Protein AF-A0AAW1TLX9-F1 (afdb_monomer_lite)

Foldseek 3Di:
DVVVVVVVVVLVVCQQVQLVVQLVVLLVVLVVQLQVQCVVVVHGPPPDDVVVLVVDVSSVVSVVSSVVSNVVSVVSNVDGD

pLDDT: mean 87.55, std 12.63, range [53.06, 97.94]

Radius of gyration: 18.97 Å; chains: 1; bounding box: 40×18×56 Å

Structure (mmCIF, N/CA/C/O backbone):
data_AF-A0AAW1TLX9-F1
#
_entry.id   AF-A0AAW1TLX9-F1
#
loop_
_atom_site.group_PDB
_atom_site.id
_atom_site.type_symbol
_atom_site.label_atom_id
_atom_site.label_alt_id
_atom_site.label_comp_id
_atom_site.label_asym_id
_atom_site.label_entity_id
_atom_site.label_seq_id
_atom_site.pdbx_PDB_ins_code
_atom_site.Cartn_x
_atom_site.Cartn_y
_atom_site.Cartn_z
_atom_site.occupancy
_atom_site.B_iso_or_equiv
_atom_site.auth_seq_id
_atom_site.auth_comp_id
_atom_site.auth_asym_id
_atom_site.auth_atom_id
_atom_site.pdbx_PDB_model_num
ATOM 1 N N . MET A 1 1 ? 24.539 -6.514 -40.484 1.00 53.06 1 MET A N 1
ATOM 2 C CA . MET A 1 1 ? 24.400 -5.322 -39.617 1.00 53.06 1 MET A CA 1
ATOM 3 C C . MET A 1 1 ? 22.947 -5.000 -39.243 1.00 53.06 1 MET A C 1
ATOM 5 O O . MET A 1 1 ? 22.730 -4.614 -38.113 1.00 53.06 1 MET A O 1
ATOM 9 N N . VAL A 1 2 ? 21.939 -5.221 -40.105 1.00 57.41 2 VAL A N 1
ATOM 10 C CA . VAL A 1 2 ? 20.516 -4.922 -39.784 1.00 57.41 2 VAL A CA 1
ATOM 11 C C . VAL A 1 2 ? 19.883 -5.883 -38.752 1.00 57.41 2 VAL A C 1
ATOM 13 O O . VAL A 1 2 ? 18.992 -5.486 -38.003 1.00 57.41 2 VAL A O 1
ATOM 16 N N . LEU A 1 3 ? 20.338 -7.142 -38.693 1.00 58.06 3 LEU A N 1
ATOM 17 C CA . LEU A 1 3 ? 19.800 -8.162 -37.776 1.00 58.06 3 LEU A CA 1
ATOM 18 C C . LEU A 1 3 ? 20.234 -7.929 -36.316 1.00 58.06 3 LEU A C 1
ATOM 20 O O . LEU A 1 3 ? 19.398 -7.956 -35.419 1.00 58.06 3 LEU A O 1
ATOM 24 N N . GLU A 1 4 ? 21.512 -7.598 -36.114 1.00 64.19 4 GLU A N 1
ATOM 25 C CA . GLU A 1 4 ? 22.100 -7.223 -34.819 1.00 64.19 4 GLU A CA 1
ATOM 26 C C . GLU A 1 4 ? 21.353 -6.026 -34.201 1.00 64.19 4 GLU A C 1
ATOM 28 O O . GLU A 1 4 ? 20.940 -6.071 -33.047 1.00 64.19 4 GLU A O 1
ATOM 33 N N . THR A 1 5 ? 21.057 -4.992 -35.003 1.00 65.12 5 THR A N 1
ATOM 34 C CA . THR A 1 5 ? 20.332 -3.794 -34.546 1.00 65.12 5 THR A CA 1
ATOM 35 C C . THR A 1 5 ? 18.902 -4.093 -34.081 1.00 65.12 5 THR A C 1
ATOM 37 O O . THR A 1 5 ? 18.436 -3.481 -33.120 1.00 65.12 5 THR A O 1
ATOM 40 N N . LYS A 1 6 ? 18.190 -5.045 -34.707 1.00 65.62 6 LYS A N 1
ATOM 41 C CA . LYS A 1 6 ? 16.841 -5.448 -34.258 1.00 65.62 6 LYS A CA 1
ATOM 42 C C . LYS A 1 6 ? 16.871 -6.192 -32.922 1.00 65.62 6 LYS A C 1
ATOM 44 O O . LYS A 1 6 ? 15.994 -5.967 -32.091 1.00 65.62 6 LYS A O 1
ATOM 49 N N . ILE A 1 7 ? 17.873 -7.043 -32.714 1.00 75.56 7 ILE A N 1
ATOM 50 C CA . ILE A 1 7 ? 18.046 -7.815 -31.479 1.00 75.56 7 ILE A CA 1
ATOM 51 C C . ILE A 1 7 ? 18.393 -6.882 -30.313 1.00 75.56 7 ILE A C 1
ATOM 53 O O . ILE A 1 7 ? 17.781 -6.990 -29.254 1.00 75.56 7 ILE A O 1
ATOM 57 N N . THR A 1 8 ? 19.288 -5.908 -30.496 1.00 74.62 8 THR A N 1
ATOM 58 C CA . THR A 1 8 ? 19.610 -4.920 -29.448 1.00 74.62 8 THR A CA 1
ATOM 59 C C . THR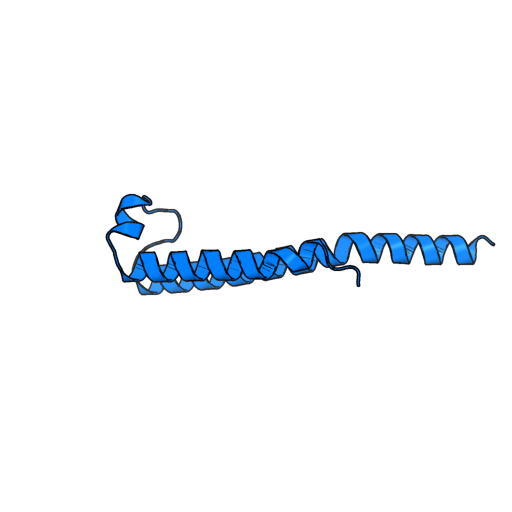 A 1 8 ? 18.400 -4.054 -29.077 1.00 74.62 8 THR A C 1
ATOM 61 O O . THR A 1 8 ? 18.167 -3.788 -27.902 1.00 74.62 8 THR A O 1
ATOM 64 N N . CYS A 1 9 ? 17.579 -3.661 -30.059 1.00 64.62 9 CYS A N 1
ATOM 65 C CA . CYS A 1 9 ? 16.352 -2.900 -29.807 1.00 64.62 9 CYS A CA 1
ATOM 66 C C . CYS A 1 9 ? 15.333 -3.701 -28.976 1.00 64.62 9 CYS A C 1
ATOM 68 O O . CYS A 1 9 ? 14.703 -3.154 -28.074 1.00 64.62 9 CYS A O 1
ATOM 70 N N . LEU A 1 10 ? 15.192 -5.004 -29.249 1.00 72.00 10 LEU A N 1
ATOM 71 C CA . LEU A 1 10 ? 14.303 -5.891 -28.496 1.00 72.00 10 LEU A CA 1
ATOM 72 C C . LEU A 1 10 ? 14.743 -6.047 -27.030 1.00 72.00 10 LEU A C 1
ATOM 74 O O . LEU A 1 10 ? 13.887 -5.988 -26.153 1.00 72.00 10 LEU A O 1
ATOM 78 N N . HIS A 1 11 ? 16.048 -6.164 -26.760 1.00 70.69 11 HIS A N 1
ATOM 79 C CA . HIS A 1 11 ? 16.583 -6.216 -25.392 1.00 70.69 11 HIS A CA 1
ATOM 80 C C . HIS A 1 11 ? 16.308 -4.920 -24.623 1.00 70.69 11 HIS A C 1
ATOM 82 O O . HIS A 1 11 ? 15.705 -4.97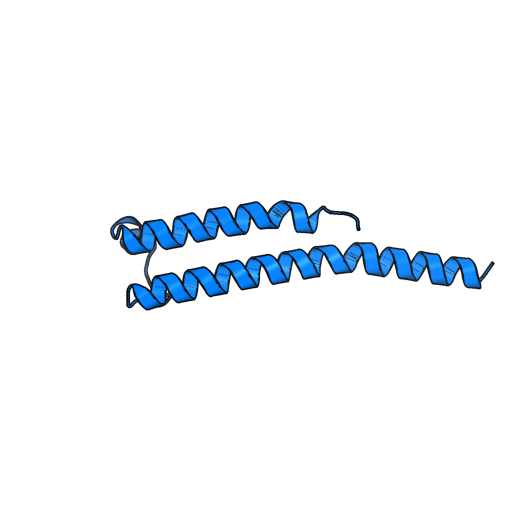2 -23.559 1.00 70.69 11 HIS A O 1
ATOM 88 N N . ILE A 1 12 ? 16.580 -3.753 -25.222 1.00 70.69 12 ILE A N 1
ATOM 89 C CA . ILE A 1 12 ? 16.272 -2.443 -24.614 1.00 70.69 12 ILE A CA 1
ATOM 90 C C . ILE A 1 12 ? 14.780 -2.321 -24.262 1.00 70.69 12 ILE A C 1
ATOM 92 O O . ILE A 1 12 ? 14.409 -1.783 -23.219 1.00 70.69 12 ILE A O 1
ATOM 96 N N . PHE A 1 13 ? 13.888 -2.828 -25.117 1.00 70.44 13 PHE A N 1
ATOM 97 C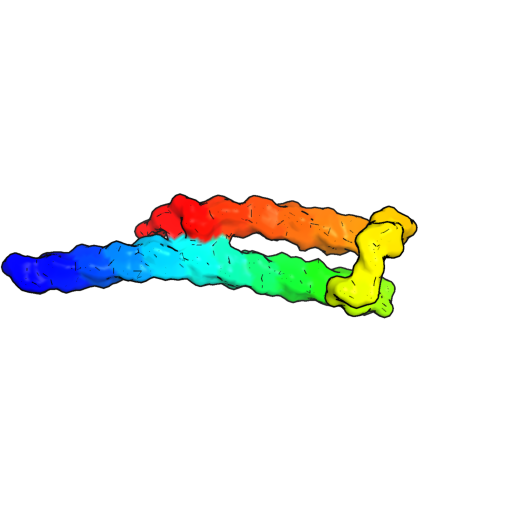 CA . PHE A 1 13 ? 12.453 -2.801 -24.842 1.00 70.44 13 PHE A CA 1
ATOM 98 C C . PHE A 1 13 ? 12.008 -3.754 -23.729 1.00 70.44 13 PHE A C 1
ATOM 100 O O . PHE A 1 13 ? 10.977 -3.469 -23.111 1.00 70.44 13 PHE A O 1
ATOM 107 N N . ILE A 1 14 ? 12.721 -4.860 -23.518 1.00 73.56 14 ILE A N 1
ATOM 108 C CA . ILE A 1 14 ? 12.461 -5.839 -22.458 1.00 73.56 14 ILE A CA 1
ATOM 109 C C . ILE A 1 14 ? 12.998 -5.306 -21.121 1.00 73.56 14 ILE A C 1
ATOM 111 O O . ILE A 1 14 ? 12.234 -5.263 -20.156 1.00 73.56 14 ILE A O 1
ATOM 115 N N . ASP A 1 15 ? 14.226 -4.781 -21.110 1.00 69.88 15 ASP A N 1
ATOM 116 C CA . ASP A 1 15 ? 14.883 -4.148 -19.957 1.00 69.88 15 ASP A CA 1
ATOM 117 C C . ASP A 1 15 ? 14.049 -3.028 -19.329 1.00 69.88 15 ASP A C 1
ATOM 119 O O . ASP A 1 15 ? 13.966 -2.912 -18.112 1.00 69.88 15 ASP A O 1
ATOM 123 N N . ILE A 1 16 ? 13.388 -2.201 -20.147 1.00 70.81 16 ILE A N 1
ATOM 124 C CA . ILE A 1 16 ? 12.600 -1.073 -19.627 1.00 70.81 16 ILE A CA 1
ATOM 125 C C . ILE A 1 16 ? 11.224 -1.527 -19.126 1.00 70.81 16 ILE A C 1
ATOM 127 O O . ILE A 1 16 ? 10.714 -0.989 -18.148 1.00 70.81 16 ILE A O 1
ATOM 131 N N . LYS A 1 17 ? 10.567 -2.482 -19.796 1.00 75.06 17 LYS A N 1
ATOM 132 C CA . LYS A 1 17 ? 9.163 -2.822 -19.490 1.00 75.06 17 LYS A CA 1
ATOM 133 C C . LYS A 1 17 ? 9.014 -3.813 -18.342 1.00 75.06 17 LYS A C 1
ATOM 135 O O . LYS A 1 17 ? 8.058 -3.700 -17.576 1.00 75.06 17 LYS A O 1
ATOM 140 N N . MET A 1 18 ? 9.919 -4.781 -18.228 1.00 78.62 18 MET A N 1
ATOM 141 C CA . MET A 1 18 ? 9.836 -5.815 -17.199 1.00 78.62 18 MET A CA 1
ATOM 142 C C . MET A 1 18 ? 9.869 -5.277 -15.753 1.00 78.62 18 MET A C 1
ATOM 144 O O . MET A 1 18 ? 9.020 -5.717 -14.974 1.00 78.62 18 MET A O 1
ATOM 148 N N . PRO A 1 19 ? 10.738 -4.311 -15.379 1.00 84.38 19 PRO A N 1
ATOM 149 C CA . PRO A 1 19 ? 10.780 -3.782 -14.011 1.00 84.38 19 PRO A CA 1
ATOM 150 C C . PRO A 1 19 ? 9.505 -3.025 -13.615 1.00 84.38 19 PRO A C 1
ATOM 152 O O . PRO A 1 19 ? 9.051 -3.112 -12.475 1.00 84.38 19 PRO A O 1
ATOM 155 N N . LEU A 1 20 ? 8.854 -2.327 -14.557 1.00 86.50 20 LEU A N 1
ATOM 156 C CA . LEU A 1 20 ? 7.554 -1.705 -14.280 1.00 86.50 20 LEU A CA 1
ATOM 157 C C . LEU A 1 20 ? 6.465 -2.754 -14.044 1.00 86.50 20 LEU A C 1
ATOM 159 O O . LEU A 1 20 ? 5.608 -2.572 -13.17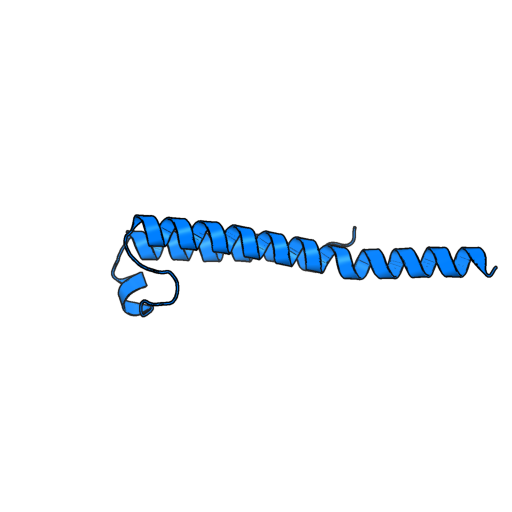8 1.00 86.50 20 LEU A O 1
ATOM 163 N N . LEU A 1 21 ? 6.493 -3.850 -14.805 1.00 88.62 21 LEU A N 1
ATOM 164 C CA . LEU A 1 21 ? 5.505 -4.916 -14.680 1.00 88.62 21 LEU A CA 1
ATOM 165 C C . LEU A 1 21 ? 5.634 -5.638 -13.334 1.00 88.62 21 LEU A C 1
ATOM 167 O O . LEU A 1 21 ? 4.635 -5.835 -12.644 1.00 88.62 21 LEU A O 1
ATOM 171 N N . THR A 1 22 ? 6.856 -5.980 -12.922 1.00 90.12 22 THR A N 1
ATOM 172 C CA . THR A 1 22 ? 7.119 -6.621 -11.625 1.00 90.12 22 THR A CA 1
ATOM 173 C C . THR A 1 22 ? 6.793 -5.692 -10.458 1.00 90.12 22 THR A C 1
ATOM 175 O O . THR A 1 22 ? 6.149 -6.126 -9.501 1.00 90.12 22 THR A O 1
ATOM 178 N N . TYR A 1 23 ? 7.143 -4.405 -10.552 1.00 92.00 23 TYR A N 1
ATOM 179 C CA . TYR A 1 23 ? 6.760 -3.396 -9.564 1.00 92.00 23 TYR A CA 1
ATOM 180 C C . TYR A 1 23 ? 5.234 -3.268 -9.426 1.00 92.00 23 TYR A C 1
ATOM 182 O O . TYR A 1 23 ? 4.703 -3.263 -8.313 1.00 92.00 23 TYR A O 1
ATOM 190 N N . GLY A 1 24 ? 4.509 -3.213 -10.548 1.00 92.25 24 GLY A N 1
ATOM 191 C CA . GLY A 1 24 ? 3.047 -3.145 -10.563 1.00 92.25 24 GLY A CA 1
ATOM 192 C C . GLY A 1 24 ? 2.385 -4.379 -9.947 1.00 92.25 24 GLY A C 1
ATOM 193 O O . GLY A 1 24 ? 1.485 -4.244 -9.119 1.00 92.25 24 GLY A O 1
ATOM 194 N N . ILE A 1 25 ? 2.858 -5.581 -10.291 1.00 95.06 25 ILE A N 1
ATOM 195 C CA . ILE A 1 25 ? 2.342 -6.842 -9.735 1.00 95.06 25 ILE A CA 1
ATOM 196 C C . ILE A 1 25 ? 2.592 -6.918 -8.223 1.00 95.06 25 ILE A C 1
ATOM 198 O O . ILE A 1 25 ? 1.690 -7.298 -7.476 1.00 95.06 25 ILE A O 1
ATOM 202 N N . CYS A 1 26 ? 3.778 -6.515 -7.759 1.00 96.44 26 CYS A N 1
ATOM 203 C CA . CYS A 1 26 ? 4.110 -6.485 -6.333 1.00 96.44 26 CYS A CA 1
ATOM 204 C C . CYS A 1 26 ? 3.151 -5.575 -5.551 1.00 96.44 26 CYS A C 1
ATOM 206 O O . CYS A 1 26 ? 2.561 -5.992 -4.554 1.00 96.44 26 CYS A O 1
ATOM 208 N N . GLN A 1 27 ? 2.910 -4.363 -6.057 1.00 96.75 27 GLN A N 1
ATOM 209 C CA . GLN A 1 27 ? 1.965 -3.429 -5.445 1.00 96.75 27 GLN A CA 1
ATOM 210 C C . GLN A 1 27 ? 0.528 -3.960 -5.446 1.00 96.75 27 GLN A C 1
ATOM 212 O O . GLN A 1 27 ? -0.157 -3.876 -4.427 1.00 96.75 27 GLN A O 1
ATOM 217 N N . ALA A 1 28 ? 0.080 -4.559 -6.552 1.00 97.31 28 ALA A N 1
ATOM 218 C CA . ALA A 1 28 ? -1.250 -5.155 -6.641 1.00 97.31 28 ALA A CA 1
ATOM 219 C C . ALA A 1 28 ? -1.439 -6.287 -5.616 1.00 97.31 28 ALA A C 1
ATOM 221 O O . ALA A 1 28 ? -2.489 -6.373 -4.978 1.00 97.31 28 ALA A O 1
ATOM 222 N N . ALA A 1 29 ? -0.413 -7.115 -5.404 1.00 97.00 29 ALA A N 1
ATOM 223 C CA . ALA A 1 29 ? -0.438 -8.157 -4.385 1.00 97.00 29 ALA A CA 1
ATOM 224 C C . ALA A 1 29 ? -0.523 -7.568 -2.965 1.00 97.00 29 ALA A C 1
ATOM 226 O O . ALA A 1 29 ? -1.380 -7.982 -2.184 1.00 97.00 29 ALA A O 1
ATOM 227 N N . CYS A 1 30 ? 0.290 -6.556 -2.641 1.00 97.94 30 CYS A N 1
ATOM 228 C CA . CYS A 1 30 ? 0.208 -5.856 -1.355 1.00 97.94 30 CYS A CA 1
ATOM 229 C C . CYS A 1 30 ? -1.183 -5.225 -1.133 1.00 97.94 30 CYS A C 1
ATOM 231 O O . CYS A 1 30 ? -1.738 -5.309 -0.034 1.00 97.94 30 CYS A O 1
ATOM 233 N N . ALA A 1 31 ? -1.775 -4.635 -2.178 1.00 97.81 31 ALA A N 1
ATOM 234 C CA . ALA A 1 31 ? -3.122 -4.070 -2.137 1.00 97.81 31 ALA A CA 1
ATOM 235 C C . ALA A 1 31 ? -4.198 -5.142 -1.889 1.00 97.81 31 ALA A C 1
ATOM 237 O O . ALA A 1 31 ? -5.098 -4.941 -1.074 1.00 97.81 31 ALA A O 1
ATOM 238 N N . ALA A 1 32 ? -4.087 -6.313 -2.519 1.00 97.94 32 ALA A N 1
ATOM 239 C CA . ALA A 1 32 ? -5.005 -7.423 -2.268 1.00 97.94 32 ALA A CA 1
ATOM 240 C C . ALA A 1 32 ? -4.956 -7.890 -0.800 1.00 97.94 32 ALA A C 1
ATOM 242 O O . ALA A 1 32 ? -6.000 -8.124 -0.186 1.00 97.94 32 ALA A O 1
ATOM 243 N N . VAL A 1 33 ? -3.758 -7.963 -0.209 1.00 96.62 33 VAL A N 1
ATOM 244 C CA . VAL A 1 33 ? -3.569 -8.366 1.195 1.00 96.62 33 VAL A CA 1
ATOM 245 C C . VAL A 1 33 ? -4.178 -7.350 2.164 1.00 96.62 33 VAL A C 1
ATOM 247 O O . VAL A 1 33 ? -4.882 -7.748 3.094 1.00 96.62 33 VAL A O 1
ATOM 250 N N . VAL A 1 34 ? -3.964 -6.043 1.961 1.00 97.44 34 VAL A N 1
ATOM 251 C CA . VAL A 1 34 ? -4.541 -5.031 2.865 1.00 97.44 34 VAL A CA 1
ATOM 252 C C . VAL A 1 34 ? -6.063 -4.987 2.767 1.00 97.44 34 VAL A C 1
ATOM 254 O O . VAL A 1 34 ? -6.729 -4.889 3.796 1.00 97.44 34 VAL A O 1
ATOM 257 N N . VAL A 1 35 ? -6.625 -5.148 1.563 1.00 97.69 35 VAL A N 1
ATOM 258 C CA . VAL A 1 35 ? -8.079 -5.240 1.363 1.00 97.69 35 VAL A CA 1
ATOM 259 C C . VAL A 1 35 ? -8.648 -6.438 2.118 1.00 97.69 35 VAL A C 1
ATOM 261 O O . VAL A 1 35 ? -9.653 -6.287 2.813 1.00 97.69 35 VAL A O 1
ATOM 264 N N . ALA A 1 36 ? -7.994 -7.601 2.059 1.00 97.56 36 ALA A N 1
ATOM 265 C CA . ALA A 1 36 ? -8.410 -8.778 2.820 1.00 97.56 36 ALA A CA 1
ATOM 266 C C . ALA A 1 36 ? -8.330 -8.546 4.342 1.00 97.56 36 ALA A C 1
ATOM 268 O O . ALA A 1 36 ? -9.264 -8.887 5.065 1.00 97.56 36 ALA A O 1
ATOM 269 N N . CYS A 1 37 ? -7.258 -7.912 4.826 1.00 97.19 37 CYS A N 1
ATOM 270 C CA . CYS A 1 37 ? -7.053 -7.606 6.247 1.00 97.19 37 CYS A CA 1
ATOM 271 C C . CYS A 1 37 ? -8.119 -6.640 6.794 1.00 97.19 37 CYS A C 1
ATOM 273 O O . CYS A 1 37 ? -8.727 -6.898 7.831 1.00 97.19 37 CYS A O 1
ATOM 275 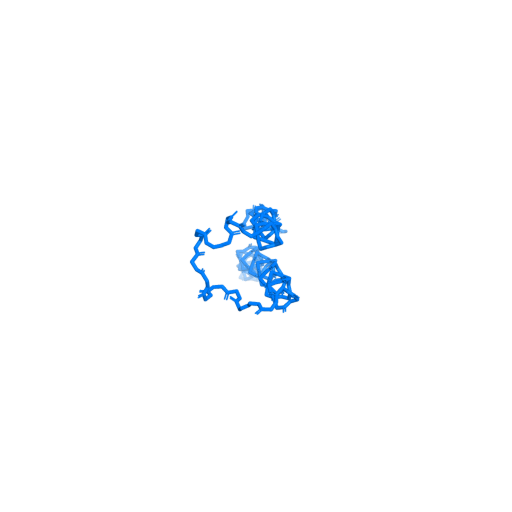N N . PHE A 1 38 ? -8.403 -5.557 6.062 1.00 96.94 38 PHE A N 1
ATOM 276 C CA . PHE A 1 38 ? -9.457 -4.600 6.413 1.00 96.94 38 PHE A CA 1
ATOM 277 C C . PHE A 1 38 ? -10.846 -5.250 6.355 1.00 96.94 38 PHE A C 1
ATOM 279 O O . PHE A 1 38 ? -11.650 -5.051 7.266 1.00 96.94 38 PHE A O 1
ATOM 286 N N . SER A 1 39 ? -11.096 -6.100 5.352 1.00 96.62 39 SER A N 1
ATOM 287 C CA . SER A 1 39 ? -12.359 -6.840 5.232 1.00 96.62 39 SER A CA 1
ATOM 288 C C . SER A 1 39 ? -12.572 -7.800 6.405 1.00 96.62 39 SER A C 1
ATOM 290 O O . SER A 1 39 ? -13.682 -7.889 6.924 1.00 96.62 39 SER A O 1
ATOM 292 N N . ALA A 1 40 ? -11.515 -8.465 6.885 1.00 95.38 40 ALA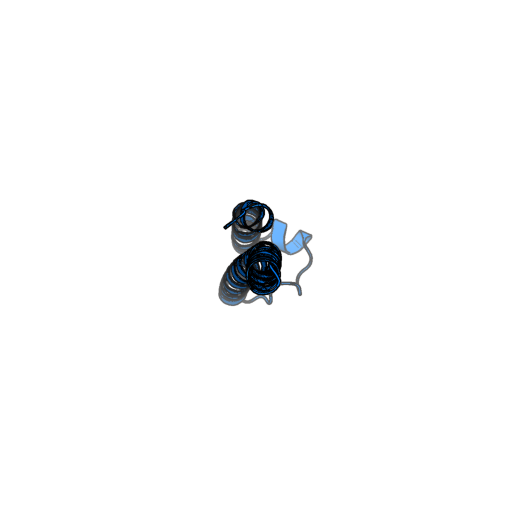 A N 1
ATOM 293 C CA . ALA A 1 40 ? -11.570 -9.295 8.091 1.00 95.38 40 ALA A CA 1
ATOM 294 C C . ALA A 1 40 ? -11.863 -8.474 9.362 1.00 95.38 40 ALA A C 1
ATOM 296 O O . ALA A 1 40 ? -12.489 -8.979 10.290 1.00 95.38 40 ALA A O 1
ATOM 297 N N . ALA A 1 41 ? -11.464 -7.199 9.386 1.00 93.19 41 ALA A N 1
ATOM 298 C CA . ALA A 1 41 ? -11.818 -6.242 10.434 1.00 93.19 41 ALA A CA 1
ATOM 299 C C . ALA A 1 41 ? -13.204 -5.586 10.234 1.00 93.19 41 ALA A C 1
ATOM 301 O O . ALA A 1 41 ? -13.600 -4.743 11.038 1.00 93.19 41 ALA A O 1
ATOM 302 N N . GLY A 1 42 ? -13.947 -5.956 9.184 1.00 94.19 42 GLY A N 1
ATOM 303 C CA . GLY A 1 42 ? -15.303 -5.467 8.913 1.00 94.19 42 GLY A CA 1
ATOM 304 C C . GLY A 1 42 ? -15.374 -4.076 8.280 1.00 94.19 42 GLY A C 1
ATOM 305 O O . GLY A 1 42 ? -16.436 -3.455 8.294 1.00 94.19 42 GLY A O 1
ATOM 306 N N . VAL A 1 43 ? -14.269 -3.569 7.730 1.00 95.25 43 VAL A N 1
ATOM 307 C CA . VAL A 1 43 ? -14.201 -2.250 7.088 1.00 95.25 43 VAL A CA 1
ATOM 308 C C . VAL A 1 43 ? -13.670 -2.353 5.663 1.00 95.25 43 VAL A C 1
ATOM 310 O O . VAL A 1 43 ? -12.859 -3.217 5.339 1.00 95.25 43 VAL A O 1
ATOM 313 N N . THR A 1 44 ? -14.081 -1.432 4.797 1.00 95.31 44 THR A N 1
ATOM 314 C CA . THR A 1 44 ? -13.540 -1.350 3.437 1.00 95.31 44 THR A CA 1
ATOM 315 C C . THR A 1 44 ? -12.275 -0.490 3.434 1.00 95.31 44 THR A C 1
ATOM 317 O O . THR A 1 44 ? -12.249 0.623 3.965 1.00 95.31 44 THR A O 1
ATOM 320 N N . PHE A 1 45 ? -11.192 -0.998 2.844 1.00 94.12 45 PHE A N 1
ATOM 321 C CA . PHE A 1 45 ? -9.954 -0.230 2.703 1.00 94.12 45 PHE A CA 1
ATOM 322 C C . PHE A 1 45 ? -10.193 1.034 1.858 1.00 94.12 45 PHE A C 1
ATOM 324 O O . PHE A 1 45 ? -10.851 0.981 0.822 1.00 94.12 45 PHE A O 1
ATOM 331 N N . GLY A 1 46 ? -9.676 2.179 2.312 1.00 92.88 46 GLY A N 1
ATOM 332 C CA . GLY A 1 46 ? -9.831 3.473 1.635 1.00 92.88 46 GLY A CA 1
ATOM 333 C C . GLY A 1 46 ? -11.140 4.225 1.917 1.00 92.88 46 GLY A C 1
ATOM 334 O O . GLY A 1 46 ? -11.261 5.373 1.502 1.00 92.88 46 GLY A O 1
ATOM 335 N N . THR A 1 47 ? -12.100 3.642 2.645 1.00 95.38 47 THR A N 1
ATOM 336 C CA . THR A 1 47 ? -13.371 4.323 2.980 1.00 95.38 47 THR A CA 1
ATOM 337 C C . THR A 1 47 ? -13.389 4.936 4.378 1.00 95.38 47 THR A C 1
ATOM 339 O O . THR A 1 47 ? -14.336 5.633 4.732 1.00 95.38 47 THR A O 1
ATOM 342 N N . VAL A 1 48 ? -12.372 4.656 5.195 1.00 93.94 48 VAL A N 1
ATOM 343 C CA . VAL A 1 48 ? -12.267 5.116 6.584 1.00 93.94 48 VAL A CA 1
ATOM 344 C C . VAL A 1 48 ? -11.189 6.196 6.725 1.00 93.94 48 VAL A C 1
ATOM 346 O O . VAL A 1 48 ? -10.133 6.090 6.097 1.00 93.94 48 VAL A O 1
ATOM 349 N N . PRO A 1 49 ? -11.413 7.237 7.547 1.00 94.56 49 PRO A N 1
ATOM 350 C CA . PRO A 1 49 ? -10.428 8.292 7.749 1.00 94.56 49 PRO A CA 1
ATOM 351 C C . PRO A 1 49 ? -9.197 7.763 8.493 1.00 94.56 49 PRO A C 1
ATOM 353 O O . PRO A 1 49 ? -9.300 6.904 9.371 1.00 94.56 49 PRO A O 1
ATOM 356 N N . ALA A 1 50 ? -8.027 8.332 8.195 1.00 92.00 50 ALA A N 1
ATOM 357 C CA . ALA A 1 50 ? -6.756 7.911 8.789 1.00 92.00 50 ALA A CA 1
ATOM 358 C C . ALA A 1 50 ? -6.737 7.988 10.328 1.00 92.00 50 ALA A C 1
ATOM 360 O O . ALA A 1 50 ? -6.083 7.175 10.975 1.00 92.00 50 ALA A O 1
ATOM 361 N N . THR A 1 51 ? -7.494 8.914 10.925 1.00 94.75 51 THR A N 1
ATOM 362 C CA . THR A 1 51 ? -7.649 9.020 12.385 1.00 94.75 51 THR A CA 1
ATOM 363 C C . THR A 1 51 ? -8.289 7.773 12.993 1.00 94.75 51 THR A C 1
ATOM 365 O O . THR A 1 51 ? -7.841 7.306 14.037 1.00 94.75 51 THR A O 1
ATOM 368 N N . LEU A 1 52 ? -9.287 7.188 12.325 1.00 93.94 52 LEU A N 1
ATOM 369 C CA . LEU A 1 52 ? -9.935 5.955 12.769 1.00 93.94 52 LEU A CA 1
ATOM 370 C C . LEU A 1 52 ? -9.019 4.740 12.581 1.00 93.94 52 LEU A C 1
ATOM 372 O O . LEU A 1 52 ? -8.968 3.872 13.451 1.00 93.94 52 LEU A O 1
ATOM 376 N N . ILE A 1 53 ? -8.259 4.704 11.481 1.00 95.56 53 ILE A N 1
ATOM 377 C CA . ILE A 1 53 ? -7.233 3.678 11.243 1.00 95.56 53 ILE A CA 1
ATOM 378 C C . ILE A 1 53 ? -6.203 3.702 12.380 1.00 95.56 53 ILE A C 1
ATOM 380 O O . ILE A 1 53 ? -5.897 2.656 12.940 1.00 95.56 53 ILE A O 1
ATOM 384 N N . ALA A 1 54 ? -5.713 4.886 12.759 1.00 94.19 54 ALA A N 1
ATOM 385 C CA . ALA A 1 54 ? -4.730 5.049 13.828 1.00 94.19 54 ALA A CA 1
ATOM 386 C C . ALA A 1 54 ? -5.288 4.714 15.223 1.00 94.19 54 ALA A C 1
ATOM 388 O O . ALA A 1 54 ? -4.567 4.172 16.056 1.00 94.19 54 ALA A O 1
ATOM 389 N N . ALA A 1 55 ? -6.567 5.008 15.475 1.00 95.69 55 ALA A N 1
ATOM 390 C CA . ALA A 1 55 ? -7.227 4.703 16.743 1.00 95.69 55 ALA A CA 1
ATOM 391 C C . ALA A 1 55 ? -7.591 3.215 16.905 1.00 95.69 55 ALA A C 1
ATOM 393 O O . ALA A 1 55 ? -7.889 2.781 18.017 1.00 95.69 55 ALA A O 1
ATOM 394 N N . THR A 1 56 ? -7.575 2.431 15.821 1.00 96.31 56 THR A N 1
ATOM 395 C CA . THR A 1 56 ? -8.014 1.030 15.830 1.00 96.31 56 THR A CA 1
ATOM 396 C C . THR A 1 56 ? -6.818 0.096 15.608 1.00 96.31 56 THR A C 1
ATOM 398 O O . THR A 1 56 ? -6.335 -0.003 14.479 1.00 96.31 56 THR A O 1
ATOM 401 N N . PRO A 1 57 ? -6.347 -0.645 16.634 1.00 95.38 57 PRO A N 1
ATOM 402 C CA . PRO A 1 57 ? -5.091 -1.402 16.561 1.00 95.38 57 PRO A CA 1
ATOM 403 C C . PRO A 1 57 ? -5.005 -2.391 15.392 1.00 95.38 57 PRO A C 1
ATOM 405 O O . PRO A 1 57 ? -3.963 -2.500 14.750 1.00 95.38 57 PRO A O 1
ATOM 408 N N . ALA A 1 58 ? -6.109 -3.077 15.076 1.00 95.31 58 ALA A N 1
ATOM 409 C CA . ALA A 1 58 ? -6.165 -4.018 13.958 1.00 95.31 58 ALA A CA 1
ATOM 410 C C . ALA A 1 58 ? -5.949 -3.322 12.600 1.00 95.31 58 ALA A C 1
ATOM 412 O O . ALA A 1 58 ? -5.134 -3.774 11.798 1.00 95.31 58 ALA A O 1
ATOM 413 N N . LEU A 1 59 ? -6.621 -2.189 12.358 1.00 96.31 59 LEU A N 1
ATOM 414 C CA . LEU A 1 59 ? -6.484 -1.427 11.111 1.00 96.31 59 LEU A CA 1
ATOM 415 C C . LEU A 1 59 ? -5.096 -0.785 11.010 1.00 96.31 59 LEU A C 1
ATOM 417 O O . LEU A 1 59 ? -4.494 -0.803 9.936 1.00 96.31 59 LEU A O 1
ATOM 421 N N . ALA A 1 60 ? -4.568 -0.256 12.118 1.00 96.88 60 ALA A N 1
ATOM 422 C CA . ALA A 1 60 ? -3.215 0.287 12.178 1.00 96.88 60 ALA A CA 1
ATOM 423 C C . ALA A 1 60 ? -2.165 -0.773 11.806 1.00 96.88 60 ALA A C 1
ATOM 425 O O . ALA A 1 60 ? -1.267 -0.492 11.009 1.00 96.88 60 ALA A O 1
ATOM 426 N N . ALA A 1 61 ? -2.305 -2.002 12.315 1.00 96.69 61 ALA A N 1
ATOM 427 C CA . ALA A 1 61 ? -1.424 -3.114 11.970 1.00 96.69 61 ALA A CA 1
ATOM 428 C C . ALA A 1 61 ? -1.532 -3.494 10.483 1.00 96.69 61 ALA A C 1
ATOM 430 O O . ALA A 1 61 ? -0.506 -3.559 9.803 1.00 96.69 61 ALA A O 1
ATOM 431 N N . CYS A 1 62 ? -2.753 -3.656 9.951 1.00 97.00 62 CYS A N 1
ATOM 432 C CA . CYS A 1 62 ? -2.976 -3.929 8.525 1.00 97.00 62 CYS A CA 1
ATOM 433 C C . CYS A 1 62 ? -2.323 -2.854 7.634 1.00 97.00 62 CYS A C 1
ATOM 435 O O . CYS A 1 62 ? -1.640 -3.169 6.660 1.00 97.00 62 CYS A O 1
ATOM 437 N N . ASN A 1 63 ? -2.507 -1.575 7.979 1.00 96.38 63 ASN A N 1
ATOM 438 C CA . ASN A 1 63 ? -1.984 -0.447 7.209 1.00 96.38 63 ASN A CA 1
ATOM 439 C C . ASN A 1 63 ? -0.454 -0.319 7.305 1.00 96.38 63 ASN A C 1
ATOM 441 O O . ASN A 1 63 ? 0.206 0.044 6.334 1.00 96.38 63 ASN A O 1
ATOM 445 N N . THR A 1 64 ? 0.127 -0.653 8.458 1.00 97.50 64 THR A N 1
ATOM 446 C CA . THR A 1 64 ? 1.586 -0.664 8.640 1.00 97.50 64 THR A CA 1
ATOM 447 C C . THR A 1 64 ? 2.225 -1.783 7.820 1.00 97.50 64 THR A C 1
ATOM 449 O O . THR A 1 64 ? 3.192 -1.540 7.102 1.00 97.50 64 THR A O 1
ATOM 452 N N . ALA A 1 65 ? 1.641 -2.987 7.844 1.00 96.56 65 ALA A N 1
ATOM 453 C CA . ALA A 1 65 ? 2.096 -4.105 7.020 1.00 96.56 65 ALA A CA 1
ATOM 454 C C . ALA A 1 65 ? 2.016 -3.782 5.519 1.00 96.56 65 ALA A C 1
ATOM 456 O O . ALA A 1 65 ? 2.943 -4.086 4.768 1.00 96.56 65 ALA A O 1
ATOM 457 N N . TYR A 1 66 ? 0.945 -3.108 5.089 1.00 96.81 66 TYR A N 1
ATOM 458 C CA . TYR A 1 66 ? 0.802 -2.610 3.722 1.00 96.81 66 TYR A CA 1
ATOM 459 C C . TYR A 1 66 ? 1.932 -1.651 3.327 1.00 96.81 66 TYR A C 1
ATOM 461 O O . TYR A 1 66 ? 2.559 -1.845 2.285 1.00 96.81 66 TYR A O 1
ATOM 469 N N . ALA A 1 67 ? 2.245 -0.665 4.176 1.00 96.00 67 ALA A N 1
ATOM 470 C CA . ALA A 1 67 ? 3.333 0.277 3.927 1.00 96.00 67 ALA A CA 1
ATOM 471 C C . ALA A 1 67 ? 4.698 -0.428 3.815 1.00 96.00 67 ALA A C 1
ATOM 473 O O . ALA A 1 67 ? 5.473 -0.130 2.906 1.00 96.00 67 ALA A O 1
ATOM 474 N N . SER A 1 68 ? 4.979 -1.405 4.685 1.00 97.75 68 SER A N 1
ATOM 475 C CA . SER A 1 68 ? 6.206 -2.209 4.608 1.00 97.75 68 SER A CA 1
ATOM 476 C C . SER A 1 68 ? 6.272 -3.066 3.339 1.00 97.75 68 SER A C 1
ATOM 478 O O . SER A 1 68 ? 7.325 -3.139 2.709 1.00 97.75 68 SER A O 1
ATOM 480 N N . CYS A 1 69 ? 5.153 -3.671 2.929 1.00 96.94 69 CYS A N 1
ATOM 481 C CA . CYS A 1 69 ? 5.050 -4.448 1.690 1.00 96.94 69 CYS A CA 1
ATOM 482 C C . CYS A 1 69 ? 5.347 -3.572 0.462 1.00 96.94 69 CYS A C 1
ATOM 484 O O . CYS A 1 69 ? 6.165 -3.934 -0.380 1.00 96.94 69 CYS A O 1
ATOM 486 N N . TYR A 1 70 ? 4.771 -2.367 0.410 1.00 96.38 70 TYR A N 1
ATOM 487 C CA . TYR A 1 70 ? 5.040 -1.393 -0.652 1.00 96.38 70 TYR A CA 1
ATOM 488 C C . TYR A 1 70 ? 6.503 -0.946 -0.690 1.00 96.38 70 TYR A C 1
ATOM 490 O O . TYR A 1 70 ? 7.098 -0.874 -1.766 1.00 96.38 70 TYR A O 1
ATOM 498 N N . ALA A 1 71 ? 7.106 -0.683 0.472 1.00 95.94 71 ALA A N 1
ATOM 499 C CA . ALA A 1 71 ? 8.514 -0.307 0.555 1.00 95.94 71 ALA A CA 1
ATOM 500 C C . ALA A 1 71 ? 9.440 -1.412 0.015 1.00 95.94 71 ALA A C 1
ATOM 502 O O . ALA A 1 71 ? 10.430 -1.104 -0.650 1.00 95.94 71 ALA A O 1
ATOM 503 N N . ALA A 1 72 ? 9.089 -2.683 0.235 1.00 95.06 72 ALA A N 1
ATOM 504 C CA . ALA A 1 72 ? 9.818 -3.830 -0.301 1.00 95.06 72 ALA A CA 1
ATOM 505 C C . ALA A 1 72 ? 9.679 -3.985 -1.829 1.00 95.06 72 ALA A C 1
ATOM 507 O O . ALA A 1 72 ? 10.554 -4.580 -2.454 1.00 95.06 72 ALA A O 1
ATOM 508 N N . CYS A 1 73 ? 8.631 -3.424 -2.445 1.00 94.69 73 CYS A N 1
ATOM 509 C CA . CYS A 1 73 ? 8.474 -3.412 -3.902 1.00 94.69 73 CYS A CA 1
ATOM 510 C C . CYS A 1 73 ? 9.390 -2.386 -4.594 1.00 94.69 73 CYS A C 1
ATOM 512 O O . CYS A 1 73 ? 9.729 -2.576 -5.759 1.00 94.69 73 CYS A O 1
ATOM 514 N N . SER A 1 74 ? 9.808 -1.313 -3.909 1.00 91.19 74 SER A N 1
ATOM 515 C CA . SER A 1 74 ? 10.637 -0.227 -4.467 1.00 91.19 74 SER A CA 1
ATOM 516 C C . SER A 1 74 ? 11.857 -0.667 -5.294 1.00 91.19 74 SER A C 1
ATOM 518 O O . SER A 1 74 ? 12.040 -0.114 -6.375 1.00 91.19 74 SER A O 1
ATOM 520 N N . PRO A 1 75 ? 12.694 -1.641 -4.879 1.00 89.81 75 PRO A N 1
ATOM 521 C CA . PRO A 1 75 ? 13.843 -2.063 -5.686 1.00 89.81 75 PRO A CA 1
ATOM 522 C C . PRO A 1 75 ? 13.467 -2.661 -7.051 1.00 89.81 75 PRO A C 1
ATOM 524 O O . PRO A 1 75 ? 14.287 -2.621 -7.965 1.00 89.81 75 PRO A O 1
ATOM 527 N N . LEU A 1 76 ? 12.239 -3.162 -7.234 1.00 87.69 76 LEU A N 1
ATOM 528 C CA . LEU A 1 76 ? 11.814 -3.790 -8.492 1.00 87.69 76 LEU A CA 1
ATOM 529 C C . LEU A 1 76 ? 11.778 -2.809 -9.666 1.00 87.69 76 LEU A C 1
ATOM 531 O O . LEU A 1 76 ? 11.973 -3.230 -10.800 1.00 87.69 76 LEU A O 1
ATOM 535 N N . ILE A 1 77 ? 11.580 -1.512 -9.409 1.00 86.00 77 ILE A N 1
ATOM 536 C CA . ILE A 1 77 ? 11.551 -0.498 -10.473 1.00 86.00 77 ILE A CA 1
ATOM 537 C C . ILE A 1 77 ? 12.952 -0.157 -11.006 1.00 86.00 77 ILE A C 1
ATOM 539 O O . ILE A 1 77 ? 13.085 0.354 -12.113 1.00 86.00 77 ILE A O 1
ATOM 543 N N . LEU A 1 78 ? 13.990 -0.432 -10.210 1.00 81.25 78 LEU A N 1
ATOM 544 C CA . LEU A 1 78 ? 15.390 -0.101 -10.493 1.00 81.25 78 LEU A CA 1
ATOM 545 C C . LEU A 1 78 ? 16.211 -1.330 -10.892 1.00 81.25 78 LEU A C 1
ATOM 547 O O . LEU A 1 78 ? 17.399 -1.184 -11.163 1.00 81.25 78 LEU A O 1
ATOM 551 N N . SER A 1 79 ? 15.613 -2.524 -10.886 1.00 70.56 79 SER A N 1
ATOM 552 C CA . SER A 1 79 ? 16.323 -3.763 -11.184 1.00 70.56 79 SER A CA 1
ATOM 553 C C . SER A 1 79 ? 16.475 -3.929 -12.700 1.00 70.56 79 SER A C 1
ATOM 555 O O . SER A 1 79 ? 15.467 -4.189 -13.362 1.00 70.56 79 SER A O 1
ATOM 557 N N . PRO A 1 80 ? 17.693 -3.811 -13.267 1.00 61.84 80 PRO A N 1
ATOM 558 C CA . PRO A 1 80 ? 17.952 -4.346 -14.600 1.00 61.84 80 PRO A CA 1
ATOM 559 C C . PRO A 1 80 ? 17.793 -5.872 -14.548 1.00 61.84 80 PRO A C 1
ATOM 561 O O . PRO A 1 80 ? 18.094 -6.481 -13.513 1.00 61.84 80 PRO A O 1
ATOM 564 N N . ILE A 1 81 ? 17.283 -6.476 -15.621 1.00 58.50 81 ILE A N 1
ATOM 565 C CA . ILE A 1 81 ? 17.091 -7.932 -15.730 1.00 58.50 81 ILE A CA 1
ATOM 566 C C . ILE A 1 81 ? 18.059 -8.549 -16.730 1.00 58.50 81 ILE A C 1
ATOM 568 O O . ILE A 1 81 ? 18.240 -7.968 -17.817 1.00 58.50 81 ILE A O 1
#

Organism: NCBI:txid420089

Sequence (81 aa):
MVLETKITCLHIFIDIKMPLLTYGICQAACAAVVVACFSAAGVTFGTVPATLIAATPALAACNTAYASCYAACSPLILSPI

Secondary structure (DSSP, 8-state):
-HHHHHHHHHHHHHHHHHHHHHHHHHHHHHHHHHHHHHHHTT--TTSS-HHHHHHSHHHHHHHHHHHHHHHHHGGGGT---